Protein AF-A0A9W6S6Q9-F1 (afdb_monomer)

Structure (mmCIF, N/CA/C/O backbone):
data_AF-A0A9W6S6Q9-F1
#
_entry.id   AF-A0A9W6S6Q9-F1
#
loop_
_atom_site.group_PDB
_atom_site.id
_atom_site.type_symbol
_atom_site.label_atom_id
_atom_site.label_alt_id
_atom_site.label_comp_id
_atom_site.label_asym_id
_atom_site.label_entity_id
_atom_site.label_seq_id
_atom_site.pdbx_PDB_ins_code
_atom_site.Cartn_x
_atom_site.Cartn_y
_atom_site.Cartn_z
_atom_site.occupancy
_atom_site.B_iso_or_equiv
_atom_site.auth_seq_id
_atom_site.auth_comp_id
_atom_site.auth_asym_id
_atom_site.auth_atom_id
_atom_site.pdbx_PDB_model_num
ATOM 1 N N . MET A 1 1 ? -19.178 -1.646 34.298 1.00 88.56 1 MET A N 1
ATOM 2 C CA . MET A 1 1 ? -18.334 -2.663 33.623 1.00 88.56 1 MET A CA 1
ATOM 3 C C . MET A 1 1 ? -18.715 -2.834 32.155 1.00 88.56 1 MET A C 1
ATOM 5 O O . MET A 1 1 ? -17.833 -2.712 31.318 1.00 88.56 1 MET A O 1
ATOM 9 N N . LEU A 1 2 ? -19.998 -3.042 31.828 1.00 96.81 2 LEU A N 1
ATOM 10 C CA . LEU A 1 2 ? -20.476 -3.144 30.437 1.00 96.81 2 LEU A CA 1
ATOM 11 C C . LEU A 1 2 ? -20.144 -1.908 29.586 1.00 96.81 2 LEU A C 1
ATOM 13 O O . LEU A 1 2 ? -19.622 -2.068 28.492 1.00 96.81 2 LEU A O 1
ATOM 17 N N . GLU A 1 3 ? -20.310 -0.702 30.133 1.00 97.00 3 GLU A N 1
ATOM 18 C CA . GLU A 1 3 ? -19.912 0.550 29.462 1.00 97.00 3 GLU A CA 1
ATOM 19 C C . GLU A 1 3 ? -18.434 0.567 29.042 1.00 97.00 3 GLU A C 1
ATOM 21 O O . GLU A 1 3 ? -18.094 0.948 27.929 1.00 97.00 3 GLU A O 1
ATOM 26 N N . ARG A 1 4 ? -17.534 0.062 29.896 1.00 97.81 4 ARG A N 1
ATOM 27 C CA . ARG A 1 4 ? -16.098 -0.022 29.584 1.00 97.81 4 ARG A CA 1
ATOM 28 C C . ARG A 1 4 ? -15.817 -1.034 28.471 1.00 97.81 4 ARG A C 1
ATOM 30 O O . ARG A 1 4 ? -14.921 -0.821 27.661 1.00 97.81 4 ARG A O 1
ATOM 37 N N . ILE A 1 5 ? -16.579 -2.128 28.430 1.00 98.19 5 ILE A N 1
ATOM 38 C CA . ILE A 1 5 ? -16.491 -3.133 27.364 1.00 98.19 5 ILE A CA 1
ATOM 39 C C . ILE A 1 5 ? -17.014 -2.546 26.045 1.00 98.19 5 ILE A C 1
ATOM 41 O O . ILE A 1 5 ? -16.382 -2.740 25.009 1.00 98.19 5 ILE A O 1
ATOM 45 N N . ALA A 1 6 ? -18.124 -1.805 26.078 1.00 98.31 6 ALA A N 1
ATOM 46 C CA . ALA A 1 6 ? -18.689 -1.137 24.909 1.00 98.31 6 ALA A CA 1
ATOM 47 C C . ALA A 1 6 ? -17.738 -0.067 24.352 1.00 98.31 6 ALA A C 1
ATOM 49 O O . ALA A 1 6 ? -17.432 -0.090 23.161 1.00 98.31 6 ALA A O 1
ATOM 50 N N . ALA A 1 7 ? -17.185 0.787 25.219 1.00 98.25 7 ALA A N 1
ATOM 51 C CA . ALA A 1 7 ? -16.189 1.787 24.841 1.00 98.25 7 ALA A CA 1
ATOM 52 C C . ALA A 1 7 ? -14.957 1.139 24.194 1.00 98.25 7 ALA A C 1
ATOM 54 O O . ALA A 1 7 ? -14.547 1.532 23.104 1.00 98.25 7 ALA A O 1
ATOM 55 N N . ARG A 1 8 ? -14.423 0.066 24.797 1.00 98.38 8 ARG A N 1
ATOM 56 C CA . ARG A 1 8 ? -13.259 -0.629 24.237 1.00 98.38 8 ARG A CA 1
ATOM 57 C C . ARG A 1 8 ? -13.544 -1.274 22.879 1.00 98.38 8 ARG A C 1
ATOM 59 O O . ARG A 1 8 ? -12.663 -1.302 22.028 1.00 98.38 8 ARG A O 1
ATOM 66 N N . ARG A 1 9 ? -14.756 -1.790 22.660 1.00 98.56 9 ARG A N 1
ATOM 67 C CA . ARG A 1 9 ? -15.167 -2.317 21.348 1.00 98.56 9 ARG A CA 1
ATOM 68 C C . ARG A 1 9 ? -15.248 -1.214 20.298 1.00 98.56 9 ARG A C 1
ATOM 70 O O . ARG A 1 9 ? -14.750 -1.413 19.1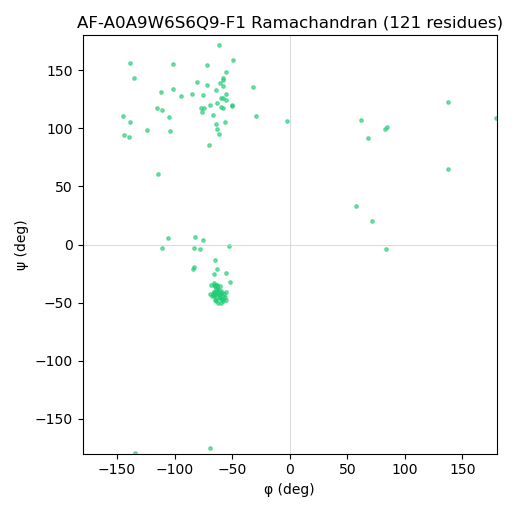99 1.00 98.56 9 ARG A O 1
ATOM 77 N N . ALA A 1 10 ? -15.818 -0.060 20.639 1.00 98.50 10 ALA A N 1
ATOM 78 C CA . ALA A 1 10 ? -15.891 1.073 19.721 1.00 98.50 10 ALA A CA 1
ATOM 79 C C . ALA A 1 10 ? -14.493 1.572 19.312 1.00 98.50 10 ALA A C 1
ATOM 81 O O . ALA A 1 10 ? -14.248 1.799 18.131 1.00 98.50 10 ALA A O 1
ATOM 82 N N . GLU A 1 11 ? -13.559 1.663 20.264 1.00 98.50 11 GLU A N 1
ATOM 83 C CA . GLU A 1 11 ? -12.155 1.997 19.979 1.00 98.50 11 GLU A CA 1
ATOM 84 C C . GLU A 1 11 ? -11.503 0.998 19.015 1.00 98.50 11 GLU A C 1
ATOM 86 O O . GLU A 1 11 ? -10.838 1.399 18.064 1.00 98.50 11 GLU A O 1
ATOM 91 N N . LEU A 1 12 ? -11.688 -0.306 19.251 1.00 98.81 12 LEU A N 1
ATOM 92 C CA . LEU A 1 12 ? -11.115 -1.346 18.395 1.00 98.81 12 LEU A CA 1
ATOM 93 C C . LEU A 1 12 ? -11.698 -1.306 16.981 1.00 98.81 12 LEU A C 1
ATOM 95 O O . LEU A 1 12 ? -10.934 -1.403 16.026 1.00 98.81 12 LEU A O 1
ATOM 99 N N . ASN A 1 13 ? -13.008 -1.095 16.844 1.00 98.69 13 ASN A N 1
ATOM 100 C CA . ASN A 1 13 ? -13.652 -0.960 15.539 1.00 98.69 13 ASN A CA 1
ATOM 101 C C . ASN A 1 13 ? -13.114 0.259 14.774 1.00 98.69 13 ASN A C 1
ATOM 103 O O . ASN A 1 13 ? -12.812 0.158 13.590 1.00 98.69 13 ASN A O 1
ATOM 107 N N . ALA A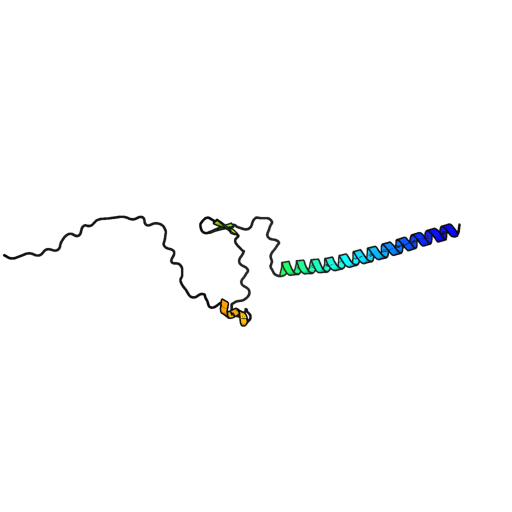 1 14 ? -12.928 1.398 15.448 1.00 98.50 14 ALA A N 1
ATOM 108 C CA . ALA A 1 14 ? -12.358 2.588 14.818 1.00 98.50 14 ALA A CA 1
ATOM 109 C C . ALA A 1 14 ? -10.914 2.353 14.330 1.00 98.50 14 ALA A C 1
ATOM 111 O O . ALA A 1 14 ? -10.543 2.788 13.239 1.00 98.50 14 ALA A O 1
ATOM 112 N N . LEU A 1 15 ? -10.101 1.630 15.112 1.00 98.75 15 LEU A N 1
ATOM 113 C CA . LEU A 1 15 ? -8.751 1.232 14.698 1.00 98.75 15 LEU A CA 1
ATOM 114 C C . LEU A 1 15 ? -8.779 0.251 13.520 1.00 98.75 15 LEU A C 1
ATOM 116 O O . LEU A 1 15 ? -7.972 0.380 12.601 1.00 98.75 15 LEU A O 1
ATOM 120 N N . GLU A 1 16 ? -9.703 -0.709 13.528 1.00 98.69 16 GLU A N 1
ATOM 121 C CA . GLU A 1 16 ? -9.898 -1.650 12.425 1.00 98.69 16 GLU A CA 1
ATOM 122 C C . GLU A 1 16 ? -10.258 -0.914 11.128 1.00 98.69 16 GLU A C 1
ATOM 124 O O . GLU A 1 16 ? -9.624 -1.141 10.098 1.00 98.69 16 GLU A O 1
ATOM 129 N N . GLU A 1 17 ? -11.189 0.039 11.181 1.00 98.69 17 GLU A N 1
ATOM 130 C CA . GLU A 1 17 ? -11.546 0.875 10.031 1.00 98.69 17 GLU A CA 1
ATOM 131 C C . GLU A 1 17 ? -10.343 1.655 9.482 1.00 98.69 17 GLU A C 1
ATOM 133 O O . GLU A 1 17 ? -10.166 1.759 8.265 1.00 98.69 17 GLU A O 1
ATOM 138 N N . GLN A 1 18 ? -9.491 2.193 10.359 1.00 98.69 18 GLN A N 1
ATOM 139 C CA . GLN A 1 18 ? -8.281 2.899 9.941 1.00 98.69 18 GLN A CA 1
ATOM 140 C C . GLN A 1 18 ? -7.264 1.955 9.284 1.00 98.69 18 GLN A C 1
ATOM 142 O O . GLN A 1 18 ? -6.701 2.293 8.241 1.00 98.69 18 GLN A O 1
ATOM 147 N N . LEU A 1 19 ? -7.056 0.762 9.845 1.00 98.75 19 LEU A N 1
ATOM 148 C CA . LEU A 1 19 ? -6.160 -0.243 9.270 1.00 98.75 19 LEU A CA 1
ATOM 149 C C . LEU A 1 19 ? -6.655 -0.739 7.910 1.00 98.75 19 LEU A C 1
ATOM 151 O O . LEU A 1 19 ? -5.851 -0.927 7.000 1.00 98.75 19 LEU A O 1
ATOM 155 N N . VAL A 1 20 ? -7.968 -0.906 7.735 1.00 98.75 20 VAL A N 1
ATOM 156 C CA . VAL A 1 20 ? -8.563 -1.269 6.440 1.00 98.75 20 VAL A CA 1
ATOM 157 C C . VAL A 1 20 ? -8.279 -0.198 5.386 1.00 98.75 20 VAL A C 1
ATOM 159 O O . VAL A 1 20 ? -7.912 -0.542 4.261 1.00 98.75 20 VAL A O 1
ATOM 162 N N . LYS A 1 21 ? -8.384 1.089 5.743 1.00 98.56 21 LYS A N 1
ATOM 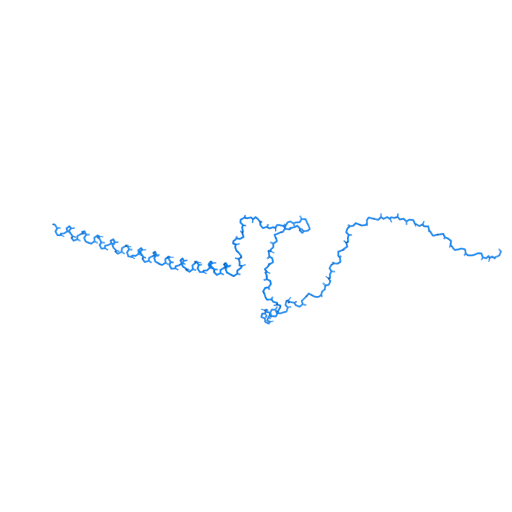163 C CA . LYS A 1 21 ? -8.043 2.202 4.838 1.00 98.56 21 LYS A CA 1
ATOM 164 C C . LYS A 1 21 ? -6.567 2.174 4.444 1.00 98.56 21 LYS A C 1
ATOM 166 O O . LYS A 1 21 ? -6.262 2.158 3.256 1.00 98.56 21 LYS A O 1
ATOM 171 N N . GLN A 1 22 ? -5.667 2.058 5.418 1.00 98.75 22 GLN A N 1
ATOM 172 C CA . GLN A 1 22 ? -4.225 1.975 5.155 1.00 98.75 22 GLN A CA 1
ATOM 173 C C . GLN A 1 22 ? -3.863 0.754 4.303 1.00 98.75 22 GLN A C 1
ATOM 175 O O . GLN A 1 22 ? -3.028 0.829 3.407 1.00 98.75 22 GLN A O 1
ATOM 180 N N . LEU A 1 23 ? -4.513 -0.388 4.539 1.00 98.81 23 LEU A N 1
ATOM 181 C CA . LEU A 1 23 ? -4.286 -1.585 3.738 1.00 98.81 23 LEU A CA 1
ATOM 182 C C . LEU A 1 23 ? -4.754 -1.397 2.289 1.00 98.81 23 LEU A C 1
ATOM 184 O O . LEU A 1 23 ? -4.130 -1.941 1.377 1.00 98.81 23 LEU A O 1
ATOM 188 N N . ALA A 1 24 ? -5.840 -0.653 2.068 1.00 98.69 24 ALA A N 1
ATOM 189 C CA . ALA A 1 24 ? -6.296 -0.308 0.727 1.00 98.69 24 ALA A CA 1
ATOM 190 C C . ALA A 1 24 ? -5.282 0.595 0.004 1.00 98.69 24 ALA A C 1
ATOM 192 O O . ALA A 1 24 ? -4.948 0.312 -1.144 1.00 98.69 24 ALA A O 1
ATOM 193 N N . GLU A 1 25 ? -4.735 1.602 0.688 1.00 98.69 25 GLU A N 1
ATOM 194 C CA . GLU A 1 25 ? -3.679 2.480 0.160 1.00 98.69 25 GLU A CA 1
ATOM 195 C C . GLU A 1 25 ? -2.420 1.685 -0.213 1.00 98.69 25 GLU A C 1
ATOM 197 O O . GLU A 1 25 ? -1.974 1.732 -1.356 1.00 98.69 25 GLU A O 1
ATOM 202 N N . VAL A 1 26 ? -1.912 0.844 0.694 1.00 98.75 26 VAL A N 1
ATOM 203 C CA . VAL A 1 26 ? -0.732 -0.000 0.432 1.00 98.75 26 VAL A CA 1
ATOM 204 C C . VAL A 1 26 ? -0.964 -0.957 -0.741 1.00 98.75 26 VAL A C 1
ATOM 206 O O . VAL A 1 26 ? -0.042 -1.260 -1.500 1.00 98.75 26 VAL A O 1
ATOM 209 N N . ARG A 1 27 ? -2.186 -1.474 -0.912 1.00 98.75 27 ARG A N 1
ATOM 210 C CA . ARG A 1 27 ? -2.525 -2.307 -2.076 1.00 98.75 27 ARG A CA 1
ATOM 211 C C . ARG A 1 27 ? -2.500 -1.493 -3.368 1.00 98.75 27 ARG A C 1
ATOM 213 O O . ARG A 1 27 ? -1.895 -1.960 -4.328 1.00 98.75 27 ARG A O 1
ATOM 220 N N . ALA A 1 28 ? -3.070 -0.290 -3.364 1.00 98.62 28 ALA A N 1
ATOM 221 C CA . ALA A 1 28 ? -3.033 0.609 -4.515 1.00 98.62 28 ALA A CA 1
ATOM 222 C C . ALA A 1 28 ? -1.588 0.965 -4.909 1.00 98.62 28 ALA A C 1
ATOM 224 O O . ALA A 1 28 ? -1.212 0.805 -6.068 1.00 98.62 28 ALA A O 1
ATOM 225 N N . GLU A 1 29 ? -0.740 1.321 -3.942 1.00 98.69 29 GLU A N 1
ATOM 226 C CA . GLU A 1 29 ? 0.683 1.590 -4.187 1.00 98.69 29 GLU A CA 1
ATOM 227 C C . GLU A 1 29 ? 1.405 0.374 -4.778 1.00 98.69 29 GLU A C 1
ATOM 229 O O . GLU A 1 29 ? 2.203 0.486 -5.709 1.00 98.69 29 GLU A O 1
ATOM 234 N N . ARG A 1 30 ? 1.120 -0.830 -4.270 1.00 98.69 30 ARG A N 1
ATOM 235 C CA . ARG A 1 30 ? 1.708 -2.057 -4.820 1.00 98.69 30 ARG A CA 1
ATOM 236 C C . ARG A 1 30 ? 1.288 -2.295 -6.267 1.00 98.69 30 ARG A C 1
ATOM 238 O O . ARG A 1 30 ? 2.125 -2.737 -7.056 1.00 98.69 30 ARG A O 1
ATOM 245 N N . ASP A 1 31 ? 0.042 -2.003 -6.618 1.00 98.62 31 ASP A N 1
ATOM 246 C CA . ASP A 1 31 ? -0.442 -2.120 -7.993 1.00 98.62 31 ASP A CA 1
ATOM 247 C C . ASP A 1 31 ? 0.260 -1.107 -8.913 1.00 98.62 31 ASP A C 1
ATOM 249 O O . ASP A 1 31 ? 0.720 -1.471 -10.002 1.00 98.62 31 ASP A O 1
ATOM 253 N N . GLU A 1 32 ? 0.463 0.130 -8.450 1.00 98.50 32 GLU A N 1
ATOM 254 C CA . GLU A 1 32 ? 1.265 1.136 -9.156 1.00 98.50 32 GLU A CA 1
ATOM 255 C C . GLU A 1 32 ? 2.717 0.679 -9.356 1.00 98.50 32 GLU A C 1
ATOM 257 O O . GLU A 1 32 ? 3.262 0.777 -10.460 1.00 98.50 32 GLU A O 1
ATOM 262 N N . LEU A 1 33 ? 3.340 0.093 -8.330 1.00 98.62 33 LEU A N 1
ATOM 263 C CA . LEU A 1 33 ? 4.701 -0.441 -8.423 1.00 98.62 33 LEU A CA 1
ATOM 264 C C . LEU A 1 33 ? 4.809 -1.598 -9.423 1.00 98.62 33 LEU A C 1
ATOM 266 O O . LEU A 1 33 ? 5.817 -1.716 -10.127 1.00 98.62 33 LEU A O 1
ATOM 270 N N . VAL A 1 34 ? 3.781 -2.444 -9.541 1.00 98.44 34 VAL A N 1
ATOM 271 C CA . VAL A 1 34 ? 3.732 -3.488 -10.576 1.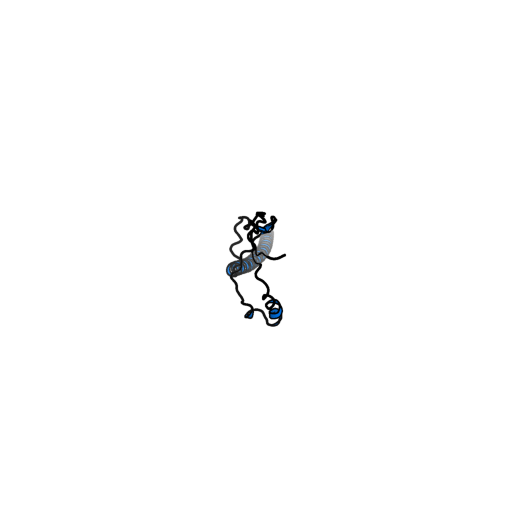00 98.44 34 VAL A CA 1
ATOM 272 C C . VAL A 1 34 ? 3.723 -2.863 -11.972 1.00 98.44 34 VAL A C 1
ATOM 274 O O . VAL A 1 34 ? 4.432 -3.344 -12.863 1.00 98.44 34 VAL A O 1
ATOM 277 N N . VAL A 1 35 ? 2.969 -1.778 -12.177 1.00 98.12 35 VAL A N 1
ATOM 278 C CA . VAL A 1 35 ? 2.962 -1.038 -13.448 1.00 98.12 35 VAL A CA 1
ATOM 279 C C . VAL A 1 35 ? 4.327 -0.406 -13.716 1.00 98.12 35 VAL A C 1
ATOM 281 O O . VAL A 1 35 ? 4.879 -0.603 -14.802 1.00 98.12 35 VAL A O 1
ATOM 284 N N . ALA A 1 36 ? 4.912 0.278 -12.731 1.00 97.38 36 ALA A N 1
ATOM 285 C CA . ALA A 1 36 ? 6.235 0.888 -12.845 1.00 97.38 36 ALA A CA 1
ATOM 286 C C . ALA A 1 36 ? 7.300 -0.152 -13.224 1.00 97.38 36 ALA A C 1
ATOM 288 O O . ALA A 1 36 ? 8.058 0.047 -14.176 1.00 97.38 36 ALA A O 1
ATOM 289 N N . LYS A 1 37 ? 7.291 -1.321 -12.571 1.00 97.25 37 LYS A N 1
ATOM 290 C CA . LYS A 1 37 ? 8.192 -2.435 -12.894 1.00 97.25 37 LYS A CA 1
ATOM 291 C C . LYS A 1 37 ? 8.048 -2.890 -14.347 1.00 97.25 37 LYS A C 1
ATOM 293 O O . LYS A 1 37 ? 9.050 -3.094 -15.025 1.00 97.25 37 LYS A O 1
ATOM 298 N N . ARG A 1 38 ? 6.817 -3.028 -14.850 1.00 96.62 38 ARG A N 1
ATOM 299 C CA . ARG A 1 38 ? 6.563 -3.399 -16.256 1.00 96.62 38 ARG A CA 1
ATOM 300 C C . ARG A 1 38 ? 7.040 -2.328 -17.235 1.00 96.62 38 ARG A C 1
ATOM 302 O O . ARG A 1 38 ? 7.499 -2.660 -18.324 1.00 96.62 38 ARG A O 1
ATOM 309 N N . VAL A 1 39 ? 6.920 -1.046 -16.889 1.00 95.81 39 VAL A N 1
ATOM 310 C CA . VAL A 1 39 ? 7.452 0.053 -17.710 1.00 95.81 39 VAL A CA 1
ATOM 311 C C . VAL A 1 39 ? 8.974 -0.030 -17.7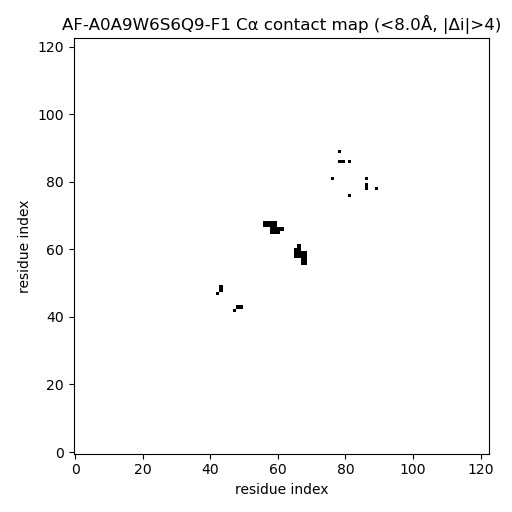85 1.00 95.81 39 VAL A C 1
ATOM 313 O O . VAL A 1 39 ? 9.508 -0.023 -18.891 1.00 95.81 39 VAL A O 1
ATOM 316 N N . VAL A 1 40 ? 9.651 -0.185 -16.645 1.00 93.88 40 VAL A N 1
ATOM 317 C CA . VAL A 1 40 ? 11.113 -0.340 -16.591 1.00 93.88 40 VAL A CA 1
ATOM 318 C C . VAL A 1 40 ? 11.560 -1.543 -17.419 1.00 93.88 40 VAL A C 1
ATOM 320 O O . VAL A 1 40 ? 12.414 -1.392 -18.286 1.00 93.88 40 VAL A O 1
ATOM 323 N N . GLN A 1 41 ? 10.916 -2.698 -17.235 1.00 92.00 41 GLN A N 1
ATOM 324 C CA . GLN A 1 41 ? 11.219 -3.912 -17.992 1.00 92.00 41 GLN A CA 1
ATOM 325 C C . GLN A 1 41 ? 11.120 -3.682 -19.509 1.00 92.00 41 GLN A C 1
ATOM 327 O O . GLN A 1 41 ? 12.049 -4.002 -20.246 1.00 92.00 41 GLN A O 1
ATOM 332 N N . ARG A 1 42 ? 10.037 -3.045 -19.975 1.00 92.62 42 ARG A N 1
ATOM 333 C CA . ARG A 1 42 ? 9.862 -2.720 -21.400 1.00 92.62 42 ARG A CA 1
ATOM 334 C C . ARG A 1 42 ? 10.919 -1.749 -21.923 1.00 92.62 42 ARG A C 1
ATOM 336 O O . ARG A 1 42 ? 11.317 -1.864 -23.076 1.00 92.62 42 ARG A O 1
ATOM 343 N N . ILE A 1 43 ? 11.352 -0.775 -21.121 1.00 87.12 43 ILE A N 1
ATOM 344 C CA . ILE A 1 43 ? 12.408 0.171 -21.516 1.00 87.12 43 ILE A CA 1
ATOM 345 C C . ILE A 1 43 ? 13.738 -0.569 -21.692 1.00 87.12 43 ILE A C 1
ATOM 347 O O . ILE A 1 43 ? 14.404 -0.367 -22.710 1.00 87.12 43 ILE A O 1
ATOM 351 N N . SER A 1 44 ? 14.074 -1.460 -20.755 1.00 81.88 44 SER A N 1
ATOM 352 C CA . SER A 1 44 ? 15.270 -2.302 -20.830 1.00 81.88 44 SER A CA 1
ATOM 353 C C . SER A 1 44 ? 15.240 -3.231 -22.048 1.00 81.88 44 SER A C 1
ATOM 355 O O . SER A 1 44 ? 16.217 -3.306 -22.788 1.00 81.88 44 SER A O 1
ATOM 357 N N . GLU A 1 45 ? 14.104 -3.880 -22.317 1.00 85.38 45 GLU A N 1
ATOM 358 C CA . GLU A 1 45 ? 13.916 -4.759 -23.484 1.00 85.38 45 GLU A CA 1
ATOM 359 C C . GLU A 1 45 ? 13.971 -4.002 -24.817 1.00 85.38 45 GLU A C 1
ATOM 361 O O . GLU A 1 45 ? 14.468 -4.524 -25.812 1.00 85.38 45 GLU A O 1
ATOM 366 N N . ARG A 1 46 ? 13.505 -2.746 -24.853 1.00 80.81 46 ARG A N 1
ATOM 367 C CA . ARG A 1 46 ? 13.529 -1.904 -26.060 1.00 80.81 46 ARG A CA 1
ATOM 368 C C . ARG A 1 46 ? 14.922 -1.350 -26.386 1.00 80.81 46 ARG A C 1
ATOM 370 O O . ARG A 1 46 ? 15.060 -0.580 -27.335 1.00 80.81 46 ARG A O 1
ATOM 377 N N . GLY A 1 47 ? 15.957 -1.729 -25.633 1.00 61.72 47 GLY A N 1
ATOM 378 C CA . GLY A 1 47 ? 17.343 -1.397 -25.956 1.00 61.72 47 GLY A CA 1
ATOM 379 C C . GLY A 1 47 ? 17.694 0.080 -25.758 1.00 61.72 47 GLY A C 1
ATOM 380 O O . GLY A 1 47 ? 18.703 0.547 -26.289 1.00 61.72 47 GLY A O 1
ATOM 381 N N . PHE A 1 48 ? 16.919 0.825 -24.959 1.00 55.38 48 PHE A N 1
ATOM 382 C CA . PHE A 1 48 ? 17.530 1.904 -24.181 1.00 55.38 48 PHE A CA 1
ATOM 383 C C . PHE A 1 48 ? 18.357 1.172 -23.140 1.00 55.38 48 PHE A C 1
ATOM 385 O O . PHE A 1 48 ? 17.823 0.778 -22.107 1.00 55.38 48 PHE A O 1
ATOM 392 N N . GLY A 1 49 ? 19.580 0.823 -23.553 1.00 49.06 49 GLY A N 1
ATOM 393 C CA . GLY A 1 49 ? 20.419 -0.160 -22.892 1.00 49.06 49 GLY A CA 1
ATOM 394 C C . GLY A 1 49 ? 20.505 0.090 -21.401 1.00 49.06 49 GLY A C 1
ATOM 395 O O . GLY A 1 49 ? 20.231 1.201 -20.942 1.00 49.06 49 GLY A O 1
ATOM 396 N N . GLU A 1 50 ? 20.865 -0.980 -20.686 1.00 54.50 50 GLU A N 1
ATOM 397 C CA . GLU A 1 50 ? 21.595 -0.929 -19.419 1.00 54.50 50 GLU A CA 1
ATOM 398 C C . GLU A 1 50 ? 21.936 0.512 -19.078 1.00 54.50 50 GLU A C 1
ATOM 400 O O . GLU A 1 50 ? 22.735 1.099 -19.816 1.00 54.50 50 GLU A O 1
ATOM 405 N N . TYR A 1 51 ? 21.235 1.093 -18.086 1.00 52.28 51 TYR A N 1
ATOM 406 C CA . TYR A 1 51 ? 21.486 2.453 -17.597 1.00 52.28 51 TYR A CA 1
ATOM 407 C C . TYR A 1 51 ? 22.962 2.735 -17.819 1.00 52.28 51 TYR A C 1
ATOM 409 O O . TYR A 1 51 ? 23.744 1.977 -17.230 1.00 52.28 51 TYR A O 1
ATOM 417 N N . PRO A 1 52 ? 23.334 3.645 -18.751 1.00 49.31 52 PRO A N 1
ATOM 418 C CA . PRO A 1 52 ? 24.706 3.736 -19.206 1.00 49.31 52 PRO A CA 1
ATOM 419 C C . PRO A 1 52 ? 25.525 3.797 -17.942 1.00 49.31 52 PRO A C 1
ATOM 421 O O . PRO A 1 52 ? 25.235 4.624 -17.070 1.00 49.31 52 PRO A O 1
ATOM 424 N N . SER A 1 53 ? 26.396 2.794 -17.802 1.00 54.66 53 SER A N 1
ATOM 425 C CA . SER A 1 53 ? 27.320 2.661 -16.690 1.00 54.66 53 SER A CA 1
ATOM 426 C C . SER A 1 53 ? 27.706 4.059 -16.229 1.00 54.66 53 SER A C 1
ATOM 428 O O . SER A 1 53 ? 27.986 4.900 -17.081 1.00 54.66 53 SER A O 1
ATOM 430 N N . LEU A 1 54 ? 27.727 4.319 -14.918 1.00 55.22 54 LEU A N 1
ATOM 431 C CA . LEU A 1 54 ? 28.086 5.619 -14.323 1.00 55.22 54 LEU A CA 1
ATOM 432 C C . LEU A 1 54 ? 29.451 6.175 -14.805 1.00 55.22 54 LEU A C 1
ATOM 434 O O . LEU A 1 54 ? 29.866 7.255 -14.391 1.00 55.22 54 LEU A O 1
ATOM 438 N N . ALA A 1 55 ? 30.163 5.438 -15.658 1.00 56.38 55 ALA A N 1
ATOM 439 C CA . ALA A 1 55 ? 31.256 5.912 -16.475 1.00 56.38 55 ALA A CA 1
ATOM 440 C C . ALA A 1 55 ? 30.834 7.070 -17.411 1.00 56.38 55 ALA A C 1
ATOM 442 O O . ALA A 1 55 ? 29.791 7.019 -18.068 1.00 56.38 55 ALA A O 1
ATOM 443 N N . PRO A 1 56 ? 31.666 8.117 -17.523 1.00 59.22 56 PRO A N 1
ATOM 444 C CA . PRO A 1 56 ? 31.402 9.225 -18.427 1.00 59.22 56 PRO A CA 1
ATOM 445 C C . PRO A 1 56 ? 31.324 8.733 -19.886 1.00 59.22 56 PRO A C 1
ATOM 447 O O . PRO A 1 56 ? 32.131 7.889 -20.293 1.00 59.22 56 PRO A O 1
ATOM 450 N N . PRO A 1 57 ? 30.367 9.240 -20.688 1.00 63.62 57 PRO A N 1
ATOM 451 C CA . PRO A 1 57 ? 30.265 8.898 -22.103 1.00 63.62 57 PRO A CA 1
ATOM 452 C C . PRO A 1 57 ? 31.563 9.248 -22.847 1.00 63.62 57 PRO A C 1
ATOM 454 O O . PRO A 1 57 ? 32.186 10.266 -22.541 1.00 63.62 57 PRO A O 1
ATOM 457 N N . PRO A 1 58 ? 31.985 8.439 -23.836 1.00 67.44 58 PRO A N 1
ATOM 458 C CA . PRO A 1 58 ? 33.221 8.698 -24.559 1.00 67.44 58 PRO A CA 1
ATOM 459 C C . PRO A 1 58 ? 33.133 10.030 -25.321 1.00 67.44 58 PRO A C 1
ATOM 461 O O . PRO A 1 58 ? 32.255 10.238 -26.162 1.00 67.44 58 PRO A O 1
ATOM 464 N N . GLU A 1 59 ? 34.060 10.939 -25.025 1.00 74.00 59 GLU A N 1
ATOM 465 C CA . GLU A 1 59 ? 34.216 12.216 -25.718 1.00 74.00 59 GLU A CA 1
ATOM 466 C C . GLU A 1 59 ? 35.071 12.039 -26.981 1.00 74.00 59 GLU A C 1
ATOM 468 O O . GLU A 1 59 ? 36.175 11.496 -26.939 1.00 74.00 59 GLU A O 1
ATOM 473 N N . ALA A 1 60 ? 34.590 12.536 -28.119 1.00 77.56 60 ALA A N 1
ATOM 474 C CA . ALA A 1 60 ? 35.389 12.719 -29.326 1.00 77.56 60 ALA A CA 1
ATOM 475 C C . ALA A 1 60 ? 35.799 14.184 -29.479 1.00 77.56 60 ALA A C 1
ATOM 477 O O . ALA A 1 60 ? 35.130 15.084 -28.981 1.00 77.56 60 ALA A O 1
ATOM 478 N N .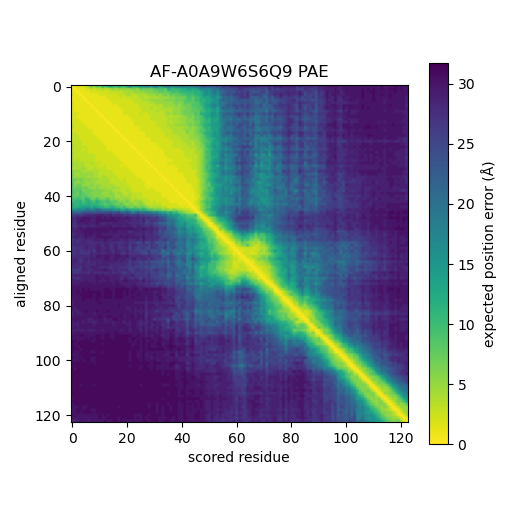 ARG A 1 61 ? 36.893 14.451 -30.199 1.00 81.75 61 ARG A N 1
ATOM 479 C CA . ARG A 1 61 ? 37.347 15.820 -30.474 1.00 81.75 61 ARG A CA 1
ATOM 480 C C . ARG A 1 61 ? 37.172 16.163 -31.949 1.00 81.75 61 ARG A C 1
ATOM 482 O O . ARG A 1 61 ? 37.834 15.576 -32.800 1.00 81.75 61 ARG A O 1
ATOM 489 N N . VAL A 1 62 ? 36.316 17.139 -32.247 1.00 77.56 62 VAL A N 1
ATOM 490 C CA . VAL A 1 62 ? 36.064 17.646 -33.606 1.00 77.56 62 VAL A CA 1
ATOM 491 C C . VAL A 1 62 ? 36.528 19.097 -33.670 1.00 77.56 62 VAL A C 1
ATOM 493 O O . VAL A 1 62 ? 36.043 19.943 -32.924 1.00 77.56 62 VAL A O 1
ATOM 496 N N . GLY A 1 63 ? 37.521 19.388 -34.517 1.00 82.19 63 GLY A N 1
ATOM 497 C CA . GLY A 1 63 ? 38.060 20.748 -34.662 1.00 82.19 63 GLY A CA 1
ATOM 498 C C . GLY A 1 63 ? 38.584 21.355 -33.353 1.00 82.19 63 GLY A C 1
ATOM 499 O O . GLY A 1 63 ? 38.429 22.549 -33.126 1.00 82.19 63 GLY A O 1
ATOM 500 N N . GLY A 1 64 ? 39.142 20.531 -32.457 1.00 85.12 64 GLY A N 1
ATOM 501 C CA . GLY A 1 64 ? 39.652 20.973 -31.153 1.00 85.12 64 GLY A CA 1
ATOM 502 C C . GLY A 1 64 ? 38.603 21.093 -30.039 1.00 85.12 64 GLY A C 1
ATOM 503 O O . GLY A 1 64 ? 38.986 21.327 -28.897 1.00 85.12 64 GLY A O 1
ATOM 504 N N . ARG A 1 65 ? 37.313 20.872 -30.322 1.00 78.25 65 ARG A N 1
ATOM 505 C CA . ARG A 1 65 ? 36.223 20.898 -29.330 1.00 78.25 65 ARG A CA 1
ATOM 506 C C . ARG A 1 65 ? 35.825 19.478 -28.933 1.00 78.25 65 ARG A C 1
ATOM 508 O O . ARG A 1 65 ? 35.680 18.632 -29.817 1.00 78.25 65 ARG A O 1
ATO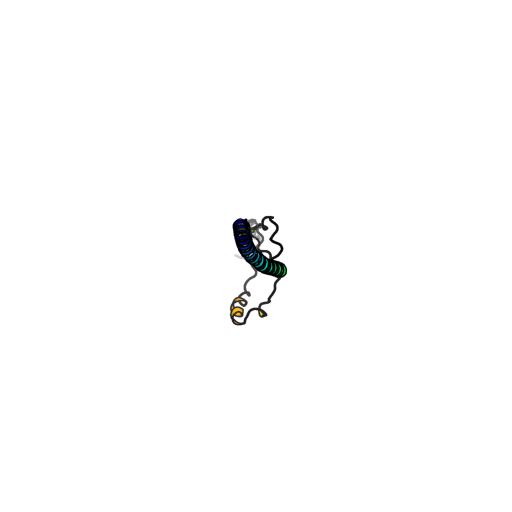M 515 N N . SER A 1 66 ? 35.665 19.211 -27.636 1.00 80.38 66 SER A N 1
ATOM 516 C CA . SER A 1 66 ? 35.107 17.940 -27.163 1.00 80.38 66 SER A CA 1
ATOM 517 C C . SER A 1 66 ? 33.608 17.875 -27.467 1.00 80.38 66 SER A C 1
ATOM 519 O O . SER A 1 66 ? 32.881 18.860 -27.331 1.00 80.38 66 SER A O 1
ATOM 521 N N . VAL A 1 67 ? 33.159 16.719 -27.944 1.00 81.00 67 VAL A N 1
ATOM 522 C CA . VAL A 1 67 ? 31.765 16.392 -28.245 1.00 81.00 67 VAL A CA 1
ATOM 523 C C . VAL A 1 67 ? 31.461 14.999 -27.707 1.00 81.00 67 VAL A C 1
ATOM 525 O O . VAL A 1 67 ? 32.307 14.110 -27.768 1.00 81.00 67 VAL A O 1
ATOM 528 N N . LEU A 1 68 ? 30.253 14.793 -27.193 1.00 84.38 68 LEU A N 1
ATOM 529 C CA . LEU A 1 68 ? 29.817 13.480 -26.723 1.00 84.38 68 LEU A CA 1
ATOM 530 C C . LEU A 1 68 ? 29.502 12.575 -27.913 1.00 84.38 68 LEU A C 1
ATOM 532 O O . LEU A 1 68 ? 28.739 12.958 -28.804 1.00 84.38 68 LEU A O 1
ATOM 536 N N . LEU A 1 69 ? 30.071 11.370 -27.930 1.00 74.75 69 LEU A N 1
ATOM 537 C CA . LEU A 1 69 ? 29.687 10.358 -28.905 1.00 74.75 69 LEU A CA 1
ATOM 538 C C . LEU A 1 69 ? 28.326 9.782 -28.515 1.00 74.75 69 LEU A C 1
ATOM 540 O O . LEU A 1 69 ? 28.182 9.164 -27.464 1.00 74.75 69 LEU A O 1
ATOM 544 N N . ILE A 1 70 ? 27.330 9.961 -29.382 1.00 73.62 70 ILE A N 1
ATOM 545 C CA . ILE A 1 70 ? 26.060 9.241 -29.280 1.00 73.62 70 ILE A CA 1
ATOM 546 C C . ILE A 1 70 ? 26.316 7.824 -29.810 1.00 73.62 70 ILE A C 1
ATOM 548 O O . ILE A 1 70 ? 26.663 7.694 -30.989 1.00 73.62 70 ILE A O 1
ATOM 552 N N . PRO A 1 71 ? 26.165 6.765 -28.991 1.00 71.44 71 PRO A N 1
ATOM 553 C CA . PRO A 1 71 ? 26.299 5.398 -29.472 1.00 71.44 71 PRO A CA 1
ATOM 554 C C . PRO A 1 71 ? 25.350 5.163 -30.646 1.00 71.44 71 PRO A C 1
ATOM 556 O O . PRO A 1 71 ? 24.159 5.482 -30.569 1.00 71.44 71 PRO A O 1
ATOM 559 N N . ALA A 1 72 ? 25.884 4.633 -31.747 1.00 61.41 72 ALA A N 1
ATOM 560 C CA . ALA A 1 72 ? 25.076 4.309 -32.909 1.00 61.41 72 ALA A CA 1
ATOM 561 C C . ALA A 1 72 ? 24.014 3.289 -32.488 1.00 61.41 72 ALA A C 1
ATOM 563 O O . ALA A 1 72 ? 24.340 2.185 -32.049 1.00 61.41 72 ALA A O 1
ATOM 564 N N . ARG A 1 73 ? 22.736 3.659 -32.604 1.00 62.56 73 ARG A N 1
ATOM 565 C CA . ARG A 1 73 ? 21.664 2.676 -32.467 1.00 62.56 73 ARG A CA 1
ATOM 566 C C . ARG A 1 73 ? 21.823 1.682 -33.615 1.00 62.56 73 ARG A C 1
ATOM 568 O O . ARG A 1 73 ? 22.022 2.108 -34.753 1.00 62.56 73 ARG A O 1
ATOM 575 N N . VAL A 1 74 ? 21.761 0.381 -33.323 1.00 50.66 74 VAL A N 1
ATOM 576 C CA . VAL A 1 74 ? 21.654 -0.649 -34.367 1.00 50.66 74 VAL A CA 1
ATOM 577 C C . VAL A 1 74 ? 20.507 -0.231 -35.282 1.00 50.66 74 VAL A C 1
ATOM 579 O O . VAL A 1 74 ? 19.400 0.011 -34.804 1.00 50.66 74 VAL A O 1
ATOM 582 N N . GLY A 1 75 ? 20.815 -0.032 -36.565 1.00 51.72 75 GLY A N 1
ATOM 583 C CA . GLY A 1 75 ? 19.901 0.549 -37.540 1.00 51.72 75 GLY A CA 1
ATOM 584 C C . GLY A 1 75 ? 18.656 -0.312 -37.711 1.00 51.72 75 GLY A C 1
ATOM 585 O O . GLY A 1 75 ? 18.663 -1.270 -38.474 1.00 51.72 75 GLY A O 1
ATOM 586 N N . GLY A 1 76 ? 17.593 0.030 -36.992 1.00 58.72 76 GLY A N 1
ATOM 587 C CA . GLY A 1 76 ? 16.240 -0.414 -37.282 1.00 58.72 76 GLY A CA 1
ATOM 588 C C . GLY A 1 76 ? 15.562 0.649 -38.136 1.00 58.72 76 GLY A C 1
ATOM 589 O O . GLY A 1 76 ? 15.546 1.807 -37.729 1.00 58.72 76 GLY A O 1
ATOM 590 N N . ALA A 1 77 ? 15.003 0.215 -39.267 1.00 56.84 77 ALA A N 1
ATOM 591 C CA . ALA A 1 77 ? 14.379 0.985 -40.346 1.00 56.84 77 ALA A CA 1
ATOM 592 C C . ALA A 1 77 ? 15.364 1.568 -41.380 1.00 56.84 77 ALA A C 1
ATOM 594 O O . ALA A 1 77 ? 15.967 2.622 -41.189 1.00 56.84 77 ALA A O 1
ATOM 595 N N . GLY A 1 78 ? 15.491 0.872 -42.519 1.00 57.50 78 GLY A N 1
ATOM 596 C CA . GLY A 1 78 ? 15.933 1.496 -43.768 1.00 57.50 78 GLY A CA 1
ATOM 597 C C . GLY A 1 78 ? 14.957 2.604 -44.203 1.00 57.50 78 GLY A C 1
ATOM 598 O O . GLY A 1 78 ? 13.893 2.744 -43.599 1.00 57.50 78 GLY A O 1
ATOM 599 N N . PRO A 1 79 ? 15.291 3.397 -45.234 1.00 54.78 79 PRO A N 1
ATOM 600 C CA . PRO A 1 79 ? 14.445 4.504 -45.698 1.00 54.78 79 PRO A CA 1
ATOM 601 C C . PRO A 1 79 ? 13.009 4.068 -46.042 1.00 54.78 79 PRO A C 1
ATOM 603 O O . PRO A 1 79 ? 12.096 4.869 -45.895 1.00 54.78 79 PRO A O 1
ATOM 606 N N . ASP A 1 80 ? 12.810 2.791 -46.378 1.00 57.22 80 ASP A N 1
ATOM 607 C CA . ASP A 1 80 ? 11.515 2.182 -46.723 1.00 57.22 80 ASP A CA 1
ATOM 608 C C . ASP A 1 80 ? 10.626 1.858 -45.503 1.00 57.22 80 ASP A C 1
ATOM 610 O O . ASP A 1 80 ? 9.511 1.364 -45.642 1.00 57.22 80 ASP A O 1
ATOM 614 N N . ALA A 1 81 ? 11.130 2.073 -44.285 1.00 61.06 81 ALA A N 1
ATOM 615 C CA . ALA A 1 81 ? 10.387 1.887 -43.037 1.00 61.06 81 ALA A CA 1
ATOM 616 C C . ALA A 1 81 ? 9.973 3.222 -42.392 1.00 61.06 81 ALA A C 1
ATOM 618 O O . ALA A 1 81 ? 9.415 3.237 -41.291 1.00 61.06 81 ALA A O 1
ATOM 619 N N . LEU A 1 82 ? 10.230 4.339 -43.078 1.00 65.50 82 LEU A N 1
ATOM 620 C CA . LEU A 1 82 ? 9.612 5.618 -42.763 1.00 65.50 82 LEU A CA 1
ATOM 621 C C . LEU A 1 82 ? 8.201 5.646 -43.373 1.00 65.50 82 LEU A C 1
ATOM 623 O O . LEU A 1 82 ? 8.021 5.172 -44.492 1.00 65.50 82 LEU A O 1
ATOM 627 N N . PRO A 1 83 ? 7.186 6.187 -42.674 1.00 73.19 83 PRO A N 1
ATOM 628 C CA . PRO A 1 83 ? 5.895 6.446 -43.298 1.00 73.19 83 PRO A CA 1
ATOM 629 C C . PRO A 1 83 ? 6.075 7.340 -44.542 1.00 73.19 83 PRO A C 1
ATOM 631 O O . PRO A 1 83 ? 6.964 8.199 -44.516 1.00 73.19 83 PRO A O 1
ATOM 634 N N . PRO A 1 84 ? 5.238 7.194 -45.588 1.00 69.06 84 PRO A N 1
ATOM 635 C CA . PRO A 1 84 ? 5.437 7.839 -46.896 1.00 69.06 84 PRO A CA 1
ATOM 636 C C . PRO A 1 84 ? 5.664 9.355 -46.815 1.00 69.06 84 PRO A C 1
ATOM 638 O O . PRO A 1 84 ? 6.446 9.934 -47.567 1.00 69.06 84 PRO A O 1
ATO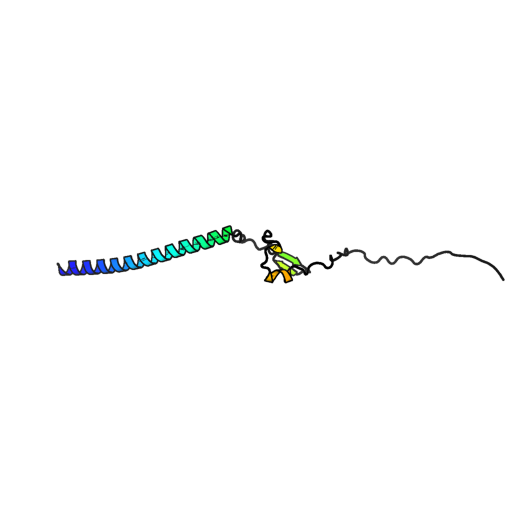M 641 N N . ASP A 1 85 ? 5.039 9.993 -45.828 1.00 70.56 85 ASP A N 1
ATOM 642 C CA . ASP A 1 85 ? 5.099 11.434 -45.580 1.00 70.56 85 ASP A CA 1
ATOM 643 C C . ASP A 1 85 ? 6.508 11.935 -45.185 1.00 70.56 85 ASP A C 1
ATOM 645 O O . ASP A 1 85 ? 6.775 13.137 -45.207 1.00 70.56 85 ASP A O 1
ATOM 649 N N . TYR A 1 86 ? 7.430 11.029 -44.838 1.00 60.19 86 TYR A N 1
ATOM 650 C CA . TYR A 1 86 ? 8.782 11.330 -44.350 1.00 60.19 86 TYR A CA 1
ATOM 651 C C . TYR A 1 86 ? 9.903 10.943 -45.331 1.00 60.19 86 TYR A C 1
ATOM 653 O O . TYR A 1 86 ? 11.075 11.238 -45.071 1.00 60.19 86 TYR A O 1
ATOM 661 N N . GLU A 1 87 ? 9.581 10.338 -46.478 1.00 62.09 87 GLU A N 1
ATOM 662 C CA . GLU A 1 87 ? 10.571 9.892 -47.472 1.00 62.09 87 GLU A CA 1
ATOM 663 C C . GLU A 1 87 ? 11.341 11.058 -48.123 1.00 62.09 87 GLU A C 1
ATOM 665 O O . GLU A 1 87 ? 12.500 10.910 -48.526 1.00 62.09 87 GLU A O 1
ATOM 670 N N . LEU A 1 88 ? 10.750 12.260 -48.151 1.00 59.81 88 LEU A N 1
ATOM 671 C CA . LEU A 1 88 ? 11.336 13.445 -48.790 1.00 59.81 88 LEU A CA 1
ATOM 672 C C . LEU A 1 88 ? 12.659 13.900 -48.137 1.00 59.81 88 LEU A C 1
ATOM 674 O O . LEU A 1 88 ? 13.472 14.568 -48.774 1.00 59.81 88 LEU A O 1
ATOM 678 N N . ILE A 1 89 ? 12.920 13.506 -46.887 1.00 62.41 89 ILE A N 1
ATOM 679 C CA . ILE A 1 89 ? 14.137 13.882 -46.148 1.00 62.41 89 ILE A CA 1
ATOM 680 C C . ILE A 1 89 ? 15.320 12.945 -46.487 1.00 62.41 89 ILE A C 1
ATOM 682 O O . ILE A 1 89 ? 16.482 13.327 -46.333 1.00 62.41 89 ILE A O 1
ATOM 686 N N . GLY A 1 90 ? 15.064 11.734 -47.000 1.00 58.38 90 GLY A N 1
ATOM 687 C CA . GLY A 1 90 ? 16.092 10.710 -47.255 1.00 58.38 90 GLY A CA 1
ATOM 688 C C . GLY A 1 90 ? 16.848 10.846 -48.584 1.00 58.38 90 GLY A C 1
ATOM 689 O O . GLY A 1 90 ? 17.955 10.323 -48.730 1.00 58.38 90 GLY A O 1
ATOM 690 N N . LEU A 1 91 ? 16.295 11.575 -49.555 1.00 53.47 91 LEU A N 1
ATOM 691 C CA . LEU A 1 91 ? 16.813 11.639 -50.931 1.00 53.47 91 LEU A CA 1
ATOM 692 C C . LEU A 1 91 ? 17.970 12.639 -51.143 1.00 53.47 91 LEU A C 1
ATOM 694 O O . LEU A 1 91 ? 18.558 12.693 -52.222 1.00 53.47 91 LEU A O 1
ATOM 698 N N . GLY A 1 92 ? 18.364 13.394 -50.114 1.00 54.34 92 GLY A N 1
ATOM 699 C CA . GLY A 1 92 ? 19.342 14.486 -50.223 1.00 54.34 92 GLY A CA 1
ATOM 700 C C . GLY A 1 92 ? 20.828 14.106 -50.199 1.00 54.34 92 GLY A C 1
ATOM 701 O O . GLY A 1 92 ? 21.669 15.001 -50.146 1.00 54.34 92 GLY A O 1
ATOM 702 N N . ARG A 1 93 ? 21.209 12.819 -50.213 1.00 57.88 93 ARG A N 1
ATOM 703 C CA . ARG A 1 93 ? 22.622 12.418 -50.058 1.00 57.88 93 ARG A CA 1
ATOM 704 C C . ARG A 1 93 ? 23.224 11.756 -51.300 1.00 57.88 93 ARG A C 1
ATOM 706 O O . ARG A 1 93 ? 23.751 10.648 -51.249 1.00 57.88 93 ARG A O 1
ATOM 713 N N . ARG A 1 94 ? 23.252 12.493 -52.413 1.00 49.88 94 ARG A N 1
ATOM 714 C CA . ARG A 1 94 ? 24.274 12.321 -53.461 1.00 49.88 94 ARG A CA 1
ATOM 715 C C . ARG A 1 94 ? 24.976 13.654 -53.697 1.00 49.88 94 ARG A C 1
ATOM 717 O O . ARG A 1 94 ? 24.479 14.503 -54.419 1.00 49.88 94 ARG A O 1
ATOM 724 N N . GLY A 1 95 ? 26.146 13.823 -53.087 1.00 46.00 95 GLY A N 1
ATOM 725 C CA . GLY A 1 95 ? 26.988 14.989 -53.333 1.00 46.00 95 GLY A CA 1
ATOM 726 C C . GLY A 1 95 ? 28.265 14.973 -52.505 1.00 46.00 95 GLY A C 1
ATOM 727 O O . GLY A 1 95 ? 28.227 15.195 -51.302 1.00 46.00 95 GLY A O 1
ATOM 728 N N . THR A 1 96 ? 29.390 14.737 -53.184 1.00 41.06 96 THR A N 1
ATOM 729 C CA . THR A 1 96 ? 30.782 14.977 -52.750 1.00 41.06 96 THR A CA 1
ATOM 730 C C . THR A 1 96 ? 31.308 14.223 -51.520 1.00 41.06 96 THR A C 1
ATOM 732 O O . THR A 1 96 ? 31.063 14.565 -50.368 1.00 41.06 96 THR A O 1
ATOM 735 N N . ARG A 1 97 ? 32.176 13.236 -51.787 1.00 41.69 97 ARG A N 1
ATOM 736 C CA . ARG A 1 97 ? 33.200 12.793 -50.830 1.00 41.69 97 ARG A CA 1
ATOM 737 C C . ARG A 1 97 ? 34.108 13.995 -50.524 1.00 41.69 97 ARG A C 1
ATOM 739 O O . ARG A 1 97 ? 34.658 14.551 -51.475 1.00 41.69 97 ARG A O 1
ATOM 746 N N . PRO A 1 98 ? 34.321 14.395 -49.261 1.00 42.41 98 PRO A N 1
ATOM 747 C CA . PRO A 1 98 ? 35.394 15.324 -48.952 1.00 42.41 98 PRO A CA 1
ATOM 748 C C . PRO A 1 98 ? 36.720 14.608 -49.228 1.00 42.41 98 PRO A C 1
ATOM 750 O O . PRO A 1 98 ? 37.074 13.632 -48.569 1.00 42.41 98 PRO A O 1
ATOM 753 N N . SER A 1 99 ? 37.428 15.056 -50.264 1.00 54.03 99 SER A N 1
ATOM 754 C CA . SER A 1 99 ? 38.805 14.651 -50.537 1.00 54.03 99 SER A CA 1
ATOM 755 C C . SER A 1 99 ? 39.680 15.135 -49.381 1.00 54.03 99 SER A C 1
ATOM 757 O O . SER A 1 99 ? 40.014 16.318 -49.305 1.00 54.03 99 SER A O 1
ATOM 759 N N . CYS A 1 100 ? 40.067 14.229 -48.485 1.00 38.84 100 CYS A N 1
ATOM 760 C CA . CYS A 1 100 ? 41.079 14.502 -47.472 1.00 38.84 100 CYS A CA 1
ATOM 761 C C . CYS A 1 100 ? 42.417 14.805 -48.164 1.00 38.84 100 CYS A C 1
ATOM 763 O O . CYS A 1 100 ? 43.146 13.898 -48.565 1.00 38.84 100 CYS A O 1
ATOM 765 N N . ARG A 1 101 ? 42.760 16.089 -48.303 1.00 45.88 101 ARG A N 1
ATOM 766 C CA . ARG A 1 101 ? 44.121 16.515 -48.637 1.00 45.88 101 ARG A CA 1
ATOM 767 C C . ARG A 1 101 ? 45.004 16.215 -47.424 1.00 45.88 101 ARG A C 1
ATOM 769 O O . ARG A 1 101 ? 44.745 16.729 -46.339 1.00 45.88 101 ARG A O 1
ATOM 776 N N . ARG A 1 102 ? 46.028 15.374 -47.599 1.00 39.69 102 ARG A N 1
ATOM 777 C CA . ARG A 1 102 ? 47.052 15.118 -46.573 1.00 39.69 102 ARG A CA 1
ATOM 778 C C . ARG A 1 102 ? 47.685 16.454 -46.137 1.00 39.69 102 ARG A C 1
ATOM 780 O O . ARG A 1 102 ? 48.190 17.168 -47.006 1.00 39.69 102 ARG A O 1
ATOM 787 N N . PRO A 1 103 ? 47.693 16.804 -44.839 1.00 38.06 103 PRO A N 1
ATOM 788 C CA . PRO A 1 103 ? 48.468 17.934 -44.352 1.00 38.06 103 PRO A CA 1
ATOM 789 C C . PRO A 1 103 ? 49.937 17.505 -44.287 1.00 38.06 103 PR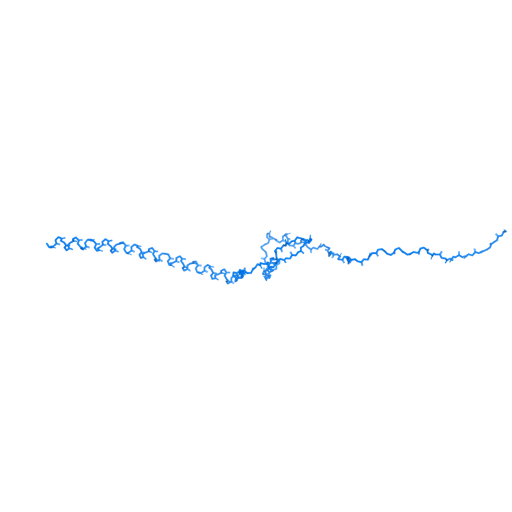O A C 1
ATOM 791 O O . PRO A 1 103 ? 50.288 16.600 -43.537 1.00 38.06 103 PRO A O 1
ATOM 794 N N . GLY A 1 104 ? 50.784 18.116 -45.115 1.00 47.22 104 GLY A N 1
ATOM 795 C CA . GLY A 1 104 ? 52.225 17.857 -45.108 1.00 47.22 104 GLY A CA 1
ATOM 796 C C . GLY A 1 104 ? 52.838 17.734 -46.496 1.00 47.22 104 GLY A C 1
ATOM 797 O O . GLY A 1 104 ? 53.350 16.680 -46.849 1.00 47.22 104 GLY A O 1
ATOM 798 N N . GLN A 1 105 ? 52.822 18.813 -47.275 1.00 41.62 105 GLN A N 1
ATOM 799 C CA . GLN A 1 105 ? 53.902 19.081 -48.224 1.00 41.62 105 GLN A CA 1
ATOM 800 C C . GLN A 1 105 ? 54.182 20.580 -48.180 1.00 41.62 105 GLN A C 1
ATOM 802 O O . GLN A 1 105 ? 53.503 21.392 -48.805 1.00 41.62 105 GLN A O 1
ATOM 807 N N . ALA A 1 106 ? 55.138 20.919 -47.316 1.00 37.78 106 ALA A N 1
ATOM 808 C CA . ALA A 1 106 ? 55.808 22.203 -47.300 1.00 37.78 106 ALA A CA 1
ATOM 809 C C . ALA A 1 106 ? 56.464 22.442 -48.666 1.00 37.78 106 ALA A C 1
ATOM 811 O O . ALA A 1 106 ? 56.977 21.512 -49.291 1.00 37.78 106 ALA A O 1
ATOM 812 N N . GLY A 1 107 ? 56.409 23.692 -49.123 1.00 41.50 107 GLY A N 1
ATOM 813 C CA . GLY A 1 107 ? 56.994 24.108 -50.385 1.00 41.50 107 GLY A CA 1
ATOM 814 C C . GLY A 1 107 ? 58.487 23.808 -50.434 1.00 41.50 107 GLY A C 1
ATOM 815 O O . GLY A 1 107 ? 59.252 24.255 -49.585 1.00 41.50 107 GLY A O 1
ATOM 816 N N . ALA A 1 108 ? 58.895 23.093 -51.475 1.00 38.16 108 ALA A N 1
ATOM 817 C CA . ALA A 1 108 ? 60.254 23.146 -51.973 1.00 38.16 108 ALA A CA 1
ATOM 818 C C . ALA A 1 108 ? 60.222 23.981 -53.253 1.00 38.16 108 ALA A C 1
ATOM 820 O O . ALA A 1 108 ? 59.884 23.498 -54.332 1.00 38.16 108 ALA A O 1
ATOM 821 N N . ALA A 1 109 ? 60.559 25.261 -53.111 1.00 44.06 109 ALA A N 1
ATOM 822 C CA . ALA A 1 109 ? 61.074 26.033 -54.224 1.00 44.06 109 ALA A CA 1
ATOM 823 C C . ALA A 1 109 ? 62.334 25.315 -54.728 1.00 44.06 109 ALA A C 1
ATOM 825 O O . ALA A 1 109 ? 63.310 25.152 -53.993 1.00 44.06 109 ALA A O 1
ATOM 826 N N . SER A 1 110 ? 62.318 24.849 -55.972 1.00 41.16 110 SER A N 1
ATOM 827 C CA . SER A 1 110 ? 63.544 24.441 -56.641 1.00 41.16 110 SER A CA 1
ATOM 828 C C . SER A 1 110 ? 63.500 24.755 -58.123 1.00 41.16 110 SER A C 1
ATOM 830 O O . SER A 1 110 ? 62.808 24.113 -58.901 1.00 41.16 110 SER A O 1
ATOM 832 N N . ARG A 1 111 ? 64.347 25.738 -58.440 1.00 41.25 111 ARG A N 1
ATOM 833 C CA . ARG A 1 111 ? 65.274 25.756 -59.571 1.00 41.25 111 ARG A CA 1
ATOM 834 C C . ARG A 1 111 ? 64.633 25.832 -60.952 1.00 41.25 111 ARG A C 1
ATOM 836 O O . ARG A 1 111 ? 64.423 24.846 -61.644 1.00 41.25 111 ARG A O 1
ATOM 843 N N . VAL A 1 112 ? 64.492 27.084 -61.378 1.00 44.03 112 VAL A N 1
ATOM 844 C CA . VAL A 1 112 ? 64.699 27.487 -62.768 1.00 44.03 112 VAL A CA 1
ATOM 845 C C . VAL A 1 112 ? 66.114 27.071 -63.179 1.00 44.03 112 VAL A C 1
ATOM 847 O O . VAL A 1 112 ? 67.090 27.698 -62.779 1.00 44.03 112 VAL A O 1
ATOM 850 N N . THR A 1 113 ? 66.208 26.016 -63.977 1.00 45.28 113 THR A N 1
ATOM 851 C CA . THR A 1 113 ? 67.286 25.807 -64.947 1.00 45.28 113 THR A CA 1
ATOM 852 C C . THR A 1 113 ? 66.652 25.129 -66.150 1.00 45.28 113 THR A C 1
ATOM 854 O O . THR A 1 113 ? 66.496 23.911 -66.153 1.00 45.28 113 THR A O 1
ATOM 857 N N . ASP A 1 114 ? 66.254 25.917 -67.146 1.00 38.53 114 ASP A N 1
ATOM 858 C CA . ASP A 1 114 ? 66.034 25.398 -68.491 1.00 38.53 114 ASP A CA 1
ATOM 859 C C . ASP A 1 114 ? 67.211 25.858 -69.351 1.00 38.53 114 ASP A C 1
ATOM 861 O O . ASP A 1 114 ? 67.431 27.051 -69.577 1.00 38.53 114 ASP A O 1
ATOM 865 N N . GLN A 1 115 ? 68.037 24.885 -69.718 1.00 38.72 115 GLN A N 1
ATOM 866 C CA . GLN A 1 115 ? 69.194 25.035 -70.573 1.00 38.72 115 GLN A CA 1
ATOM 867 C C . GLN A 1 115 ? 68.890 24.305 -71.882 1.00 38.72 115 GLN A C 1
ATOM 869 O O . GLN A 1 115 ? 68.559 23.125 -71.883 1.00 38.72 115 GLN A O 1
ATOM 874 N N . ALA A 1 116 ? 69.150 25.019 -72.978 1.00 39.22 116 ALA A N 1
ATOM 875 C CA . ALA A 1 116 ? 69.366 24.536 -74.340 1.00 39.22 116 ALA A CA 1
ATOM 876 C C . ALA A 1 116 ? 68.141 24.269 -75.234 1.00 39.22 116 ALA A C 1
ATOM 878 O O . ALA A 1 116 ? 67.646 23.154 -75.340 1.00 39.22 116 ALA A O 1
ATOM 879 N N . ARG A 1 117 ? 67.876 25.240 -76.121 1.00 39.53 117 ARG A N 1
ATOM 880 C CA . ARG A 1 117 ? 67.720 24.971 -77.562 1.00 39.53 117 ARG A CA 1
ATOM 881 C C . ARG A 1 117 ? 68.418 26.055 -78.393 1.00 39.53 117 ARG A C 1
ATOM 883 O O . ARG A 1 117 ? 67.937 27.173 -78.515 1.00 39.53 117 ARG A O 1
ATOM 890 N N . ARG A 1 118 ? 69.577 25.704 -78.966 1.00 52.03 118 ARG A N 1
ATOM 891 C CA . ARG A 1 118 ? 70.118 26.331 -80.191 1.00 52.03 118 ARG A CA 1
ATOM 892 C C . ARG A 1 118 ? 69.257 25.876 -81.390 1.00 52.03 118 ARG A C 1
ATOM 894 O O . ARG A 1 118 ? 68.672 24.796 -81.297 1.00 52.03 118 ARG A O 1
ATOM 901 N N . PRO A 1 119 ? 69.178 26.644 -82.495 1.00 50.06 119 PRO A N 1
ATOM 902 C CA . PRO A 1 119 ? 70.231 26.617 -83.523 1.00 50.06 119 PRO A CA 1
ATOM 903 C C . PRO A 1 119 ? 70.627 27.998 -84.103 1.00 50.06 119 PRO A C 1
ATOM 905 O O . PRO A 1 119 ? 69.873 28.961 -84.070 1.00 50.06 119 PRO A O 1
ATOM 908 N N . ARG A 1 120 ? 71.864 28.052 -84.621 1.00 45.78 120 ARG A N 1
ATOM 909 C CA . ARG A 1 120 ? 72.430 29.017 -85.602 1.00 45.78 120 ARG A CA 1
ATOM 910 C C . ARG A 1 120 ? 71.780 28.809 -87.001 1.00 45.78 120 ARG A C 1
ATOM 912 O O . ARG A 1 120 ? 71.014 27.852 -87.100 1.00 45.78 120 ARG A O 1
ATOM 919 N N . PRO A 1 121 ? 72.178 29.486 -88.113 1.00 52.06 121 PRO A N 1
ATOM 920 C CA . PRO A 1 121 ? 73.094 30.636 -88.321 1.00 52.06 121 PRO A CA 1
ATOM 921 C C . PRO A 1 121 ? 72.521 31.729 -89.272 1.00 52.06 121 PRO A C 1
ATOM 923 O O . PRO A 1 121 ? 71.469 31.540 -89.871 1.00 52.06 121 PRO A O 1
ATOM 926 N N . GLY A 1 122 ? 73.291 32.800 -89.520 1.00 43.53 122 GLY A N 1
ATOM 927 C CA . GLY A 1 122 ? 73.326 33.462 -90.837 1.00 43.53 122 GLY A CA 1
ATOM 928 C C . GLY A 1 122 ? 73.321 34.992 -90.803 1.00 43.53 122 GLY A C 1
ATOM 929 O O . GLY A 1 122 ? 72.372 35.571 -90.284 1.00 43.53 122 GLY A O 1
ATOM 930 N N . GLY A 1 123 ? 74.348 35.611 -91.401 1.00 38.88 123 GLY A N 1
ATOM 931 C CA . GLY A 1 123 ? 74.449 37.053 -91.666 1.00 38.88 123 GLY A CA 1
ATOM 932 C C . GLY A 1 123 ? 75.738 37.664 -91.160 1.00 38.88 123 GLY A C 1
ATOM 933 O O . GLY A 1 123 ? 75.675 38.270 -90.072 1.00 38.88 123 GLY A O 1
#

Radius of gyration: 40.24 Å; Cα contacts (8 Å, |Δi|>4): 23; chains: 1; bounding box: 95×42×125 Å

Foldseek 3Di:
DVVVVVVVVVVVVVVVVVVVVVVVVVVVVVVVVVVVVVVVVVCCVVPPHDPPPPDDADWDADPNDTDGDDPDDPDDDDLVNDDPVPNVVVPPPDDDDPDPDDPDDDDDDDDDDDDDDDDDDDD

Solvent-accessible surface area (backbone atoms only — not comparable to full-atom values): 8334 Å² total; per-residue (Å²): 110,67,67,59,53,52,51,53,51,53,53,50,50,55,50,49,56,51,51,53,52,52,51,50,51,56,49,52,53,50,54,52,49,54,52,52,51,53,52,54,50,51,43,48,73,69,59,58,52,72,75,73,60,95,64,79,74,60,69,42,73,60,96,87,40,80,41,77,60,74,79,81,70,81,86,77,67,62,78,87,64,48,62,80,92,56,47,80,75,71,73,78,82,81,79,79,83,83,80,81,76,79,90,83,78,78,86,76,88,74,78,95,77,90,82,87,84,84,82,86,87,89,135

Sequence (123 aa):
MLERIAARRAELNALEEQLVKQLAEVRAERDELVVAKRVVQRISERGFGEYPSLAPPPEARVGGRSVLLIPARVGGAGPDALPPDYELIGLGRRGTRPSCRRPGQAGAASRVTDQARRPRPGG

Organism: NCBI:txid478107

pLDDT: mean 71.18, std 22.39, range [37.78, 98.81]

Mean predicted aligned error: 20.69 Å

Nearest PDB structures (foldseek):
  7bw6-assembly1_h  TM=4.995E-01  e=3.623E+00  Human alphaherpesvirus 3

Secondary structure (DSSP, 8-state):
-HHHHHHHHHHHHHHHHHHHHHHHHHHHHHHHHHHHHHHHHHHHHTT--SS--SSPPPEEEETTEEEEPPPPPP----GGGS-GGGGGGGGG--S-------S--------------------